Protein AF-M1EKB8-F1 (afdb_monomer_lite)

Organism: Mustela putorius furo (NCBI:txid9669)

InterPro domains:
  IPR002735 Translation initiation factor IF2/IF5 domain [PF01873] (45-101)
  IPR002735 Translation initiation factor IF2/IF5 domain [SM00653] (48-102)
  IPR016189 Translation initiation factor IF2/IF5, N-terminal [SSF100966] (22-101)
  IPR045196 Translation initiation factor IF2/IF5 [PTHR23001] (26-102)

Foldseek 3Di:
DDDPDPPDDPPPDPPCVPPPDDDDPVSVVVVVLVCCCVVPVVVNVPPPPPLDADDFDWDDDPDPDIDGDCQVVRCVSVVHDSVVVQVVVCVVVVHDDDDDDD

Sequence (102 aa):
KKDDGISFSNQTGPAWAGSERDYTYEELLNRVFNIMREKNPDMVAGEKRKFVMKPPQVVRVGTKKTSFVNFTDICKLLHRQPKHLLAFLLAELGTSGSIDGN

Radius of gyration: 27.76 Å; chains: 1; bounding box: 63×45×71 Å

pLDDT: mean 80.82, std 17.37, range [39.25, 97.94]

Structure (mmCIF, N/CA/C/O backbone):
data_AF-M1EKB8-F1
#
_entry.id   AF-M1EKB8-F1
#
loop_
_atom_site.group_PDB
_atom_site.id
_atom_site.type_symbol
_atom_site.label_atom_id
_atom_site.label_alt_id
_atom_site.label_comp_id
_atom_site.label_asym_id
_atom_site.label_entity_id
_atom_site.label_seq_id
_atom_site.pdbx_PDB_ins_code
_atom_site.Cartn_x
_atom_site.Cartn_y
_atom_site.Cartn_z
_atom_site.occupancy
_atom_site.B_iso_or_equiv
_atom_site.auth_seq_id
_atom_site.auth_comp_id
_atom_site.auth_asym_id
_atom_site.auth_atom_id
_atom_site.pdbx_PDB_model_num
ATOM 1 N N . LYS A 1 1 ? 45.245 -31.240 -48.534 1.00 39.25 1 LYS A N 1
ATOM 2 C CA . LYS A 1 1 ? 44.945 -31.808 -47.197 1.00 39.25 1 LYS A CA 1
ATOM 3 C C . LYS A 1 1 ? 45.199 -30.711 -46.173 1.00 39.25 1 LYS A C 1
ATOM 5 O O . LYS A 1 1 ? 46.369 -30.445 -45.953 1.00 39.25 1 LYS A O 1
ATOM 10 N N . LYS A 1 2 ? 44.109 -30.185 -45.580 1.00 40.97 2 LYS A N 1
ATOM 11 C CA . LYS A 1 2 ? 44.023 -29.423 -44.312 1.00 40.97 2 LYS A CA 1
ATOM 12 C C . LYS A 1 2 ? 44.587 -27.989 -44.336 1.00 40.97 2 LYS A C 1
ATOM 14 O O . LYS A 1 2 ? 45.664 -27.801 -44.873 1.00 40.97 2 LYS A O 1
ATOM 19 N N . ASP A 1 3 ? 43.973 -26.969 -43.744 1.00 39.25 3 ASP A N 1
ATOM 20 C CA . ASP A 1 3 ? 42.687 -26.791 -43.046 1.00 39.25 3 ASP A CA 1
ATOM 21 C C . ASP A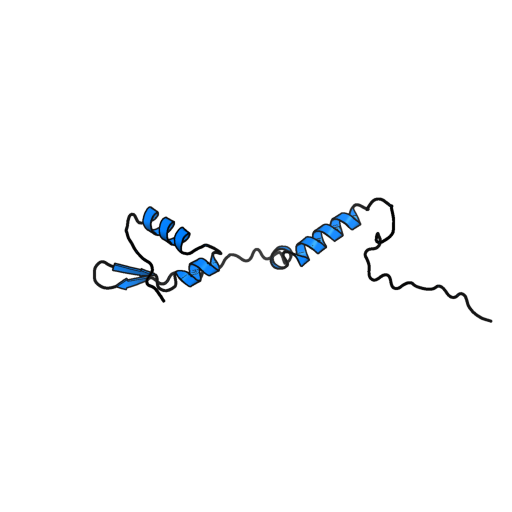 1 3 ? 42.567 -25.275 -42.778 1.00 39.25 3 ASP A C 1
ATOM 23 O O . ASP A 1 3 ? 43.492 -24.696 -42.205 1.00 39.25 3 ASP A O 1
ATOM 27 N N . ASP A 1 4 ? 41.493 -24.629 -43.242 1.00 46.41 4 ASP A N 1
ATOM 28 C CA . ASP A 1 4 ? 41.208 -23.212 -42.980 1.00 46.41 4 ASP A CA 1
ATOM 29 C C . ASP A 1 4 ? 40.641 -23.078 -41.562 1.00 46.41 4 ASP A C 1
ATOM 31 O O . ASP A 1 4 ? 39.448 -23.267 -41.318 1.00 46.41 4 ASP A O 1
ATOM 35 N N . GLY A 1 5 ? 41.512 -22.765 -40.605 1.00 40.69 5 GLY A N 1
ATOM 36 C CA . GLY A 1 5 ? 41.127 -22.520 -39.220 1.00 40.69 5 GLY A CA 1
ATOM 37 C C . GLY A 1 5 ? 40.469 -21.151 -39.042 1.00 40.69 5 GLY A C 1
ATOM 38 O O . GLY A 1 5 ? 41.126 -20.200 -38.621 1.00 40.69 5 GLY A O 1
ATOM 39 N N . ILE A 1 6 ? 39.170 -21.037 -39.333 1.00 47.66 6 ILE A N 1
ATOM 40 C CA . ILE A 1 6 ? 38.359 -19.901 -38.871 1.00 47.66 6 ILE A CA 1
ATOM 41 C C . ILE A 1 6 ? 38.194 -20.035 -37.353 1.00 47.66 6 ILE A C 1
ATOM 43 O O . ILE A 1 6 ? 37.405 -20.840 -36.856 1.00 47.66 6 ILE A O 1
ATOM 47 N N . SER A 1 7 ? 38.947 -19.230 -36.608 1.00 44.81 7 SER A N 1
ATOM 48 C CA . SER A 1 7 ? 38.759 -19.043 -35.171 1.00 44.81 7 SER A CA 1
ATOM 49 C C . SER A 1 7 ? 37.454 -18.285 -34.923 1.00 44.81 7 SER A C 1
ATOM 51 O O . SER A 1 7 ? 37.420 -17.057 -34.976 1.00 44.81 7 SER A O 1
ATOM 53 N N . PHE A 1 8 ? 36.373 -19.010 -34.640 1.00 40.47 8 PHE A N 1
ATOM 54 C CA . PHE A 1 8 ? 35.155 -18.423 -34.089 1.00 40.47 8 PHE A CA 1
ATOM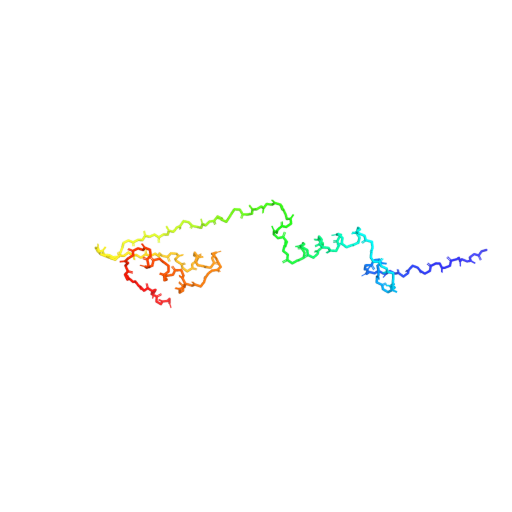 55 C C . PHE A 1 8 ? 35.434 -17.991 -32.648 1.00 40.47 8 PHE A C 1
ATOM 57 O O . PHE A 1 8 ? 35.415 -18.800 -31.718 1.00 40.47 8 PHE A O 1
ATOM 64 N N . SER A 1 9 ? 35.723 -16.705 -32.454 1.00 42.03 9 SER A N 1
ATOM 65 C CA . SER A 1 9 ? 35.654 -16.101 -31.132 1.00 42.03 9 SER A CA 1
ATOM 66 C C . SER A 1 9 ? 34.204 -16.190 -30.664 1.00 42.03 9 SER A C 1
ATOM 68 O O . SER A 1 9 ? 33.293 -15.601 -31.244 1.00 42.03 9 SER A O 1
ATOM 70 N N . ASN A 1 10 ? 33.986 -16.979 -29.617 1.00 45.25 10 ASN A N 1
ATOM 71 C CA . ASN A 1 10 ? 32.712 -17.081 -28.922 1.00 45.25 10 ASN A CA 1
ATOM 72 C C . ASN A 1 10 ? 32.472 -15.743 -28.196 1.00 45.25 10 ASN A C 1
ATOM 74 O O . ASN A 1 10 ? 32.765 -15.602 -27.011 1.00 45.25 10 ASN A O 1
ATOM 78 N N . GLN A 1 11 ? 32.038 -14.713 -28.926 1.00 44.94 11 GLN A N 1
ATOM 79 C CA . GLN A 1 11 ? 31.680 -13.429 -28.336 1.00 44.94 11 GLN A CA 1
ATOM 80 C C . GLN A 1 11 ? 30.323 -13.582 -27.652 1.00 44.94 11 GLN A C 1
ATOM 82 O O . GLN A 1 11 ? 29.265 -13.409 -28.246 1.00 44.94 11 GLN A O 1
ATOM 87 N N . THR A 1 12 ? 30.359 -13.898 -26.363 1.00 53.81 12 THR A N 1
ATOM 88 C CA . THR A 1 12 ? 29.216 -13.837 -25.444 1.00 53.81 12 THR A CA 1
ATOM 89 C C . THR A 1 12 ? 28.888 -12.384 -25.068 1.00 53.81 12 THR A C 1
ATOM 91 O O . THR A 1 12 ? 28.687 -12.056 -23.900 1.00 53.81 12 THR A O 1
ATOM 94 N N . GLY A 1 13 ? 28.865 -11.490 -26.060 1.00 59.97 13 GLY A N 1
ATOM 95 C CA . GLY A 1 13 ? 28.626 -10.059 -25.901 1.00 59.97 13 GLY A CA 1
ATOM 96 C C . GLY A 1 13 ? 27.713 -9.511 -27.003 1.00 59.97 13 GLY A C 1
ATOM 97 O O . GLY A 1 13 ? 27.532 -10.162 -28.031 1.00 59.97 13 GLY A O 1
ATOM 98 N N . PRO A 1 14 ? 27.095 -8.336 -26.799 1.00 68.62 14 PRO A N 1
ATOM 99 C CA . PRO A 1 14 ? 26.275 -7.704 -27.826 1.00 68.62 14 PRO A CA 1
ATOM 100 C C . PRO A 1 14 ? 27.061 -7.514 -29.132 1.00 68.62 14 PRO A C 1
ATOM 102 O O . PRO A 1 14 ? 28.250 -7.222 -29.081 1.00 68.62 14 PRO A O 1
ATOM 105 N N . ALA A 1 15 ? 26.396 -7.587 -30.290 1.00 71.38 15 ALA A N 1
ATOM 106 C CA . ALA A 1 15 ? 27.032 -7.490 -31.616 1.00 71.38 15 ALA A CA 1
ATOM 107 C C . ALA A 1 15 ? 27.829 -6.189 -31.873 1.00 71.38 15 ALA A C 1
ATOM 109 O O . ALA A 1 15 ? 28.614 -6.112 -32.812 1.00 71.38 15 ALA A O 1
ATOM 110 N N . TRP A 1 16 ? 27.626 -5.169 -31.038 1.00 73.56 16 TRP A N 1
ATOM 111 C CA . TRP A 1 16 ? 28.308 -3.873 -31.059 1.00 73.56 16 TRP A CA 1
ATOM 112 C C . TRP A 1 16 ? 29.486 -3.775 -30.070 1.00 73.56 16 TRP A C 1
ATOM 114 O O . TRP A 1 16 ? 30.154 -2.743 -29.998 1.00 73.56 16 TRP A O 1
ATOM 124 N N . ALA A 1 17 ? 29.747 -4.816 -29.274 1.00 71.00 17 ALA A N 1
ATOM 125 C CA . ALA A 1 17 ? 30.831 -4.825 -28.300 1.00 71.00 17 ALA A CA 1
ATOM 126 C C . ALA A 1 17 ? 32.193 -4.797 -29.016 1.00 71.00 17 ALA A C 1
ATOM 128 O O . ALA A 1 17 ? 32.575 -5.751 -29.688 1.00 71.00 17 ALA A O 1
ATOM 129 N N . GLY A 1 18 ? 32.927 -3.692 -28.857 1.00 71.81 18 GLY A N 1
ATOM 130 C CA . GLY A 1 18 ? 34.243 -3.499 -29.474 1.00 71.81 18 GLY A CA 1
ATOM 131 C C . GLY A 1 18 ? 34.226 -2.842 -30.858 1.00 71.81 18 GLY A C 1
ATOM 132 O O . GLY A 1 18 ? 35.276 -2.775 -31.489 1.00 71.81 18 GLY A O 1
ATOM 133 N N . SER A 1 19 ? 33.079 -2.337 -31.327 1.00 80.75 19 SER A N 1
ATOM 134 C CA . SER A 1 19 ? 32.996 -1.525 -32.550 1.00 80.75 19 SER A CA 1
ATOM 135 C C . SER A 1 19 ? 32.721 -0.054 -32.234 1.00 80.75 19 SER A C 1
ATOM 137 O O . SER A 1 19 ? 31.875 0.231 -31.391 1.00 80.75 19 SER A O 1
ATOM 139 N N . GLU A 1 20 ? 33.347 0.869 -32.967 1.00 78.88 20 GLU A N 1
ATOM 140 C CA . GLU A 1 20 ? 33.053 2.316 -32.900 1.00 78.88 20 GLU A CA 1
ATOM 141 C C . GLU A 1 20 ? 31.886 2.748 -33.812 1.00 78.88 20 GLU A C 1
ATOM 143 O O . GLU A 1 20 ? 31.661 3.937 -34.020 1.00 78.88 20 GLU A O 1
ATOM 148 N N . ARG A 1 21 ? 31.145 1.796 -34.395 1.00 85.50 21 ARG A N 1
ATOM 149 C CA . ARG A 1 21 ? 30.014 2.097 -35.283 1.00 85.50 21 ARG A CA 1
ATOM 150 C C . ARG A 1 21 ? 28.797 2.582 -34.488 1.00 85.50 21 ARG A C 1
ATOM 152 O O . ARG A 1 21 ? 28.577 2.142 -33.359 1.00 85.50 21 ARG A O 1
ATOM 159 N N . ASP A 1 22 ? 27.951 3.381 -35.130 1.00 84.81 22 ASP A N 1
ATOM 160 C CA . ASP A 1 22 ? 26.657 3.764 -34.565 1.00 84.81 22 ASP A CA 1
ATOM 161 C C . ASP A 1 22 ? 25.713 2.561 -34.419 1.00 84.81 22 ASP A C 1
ATOM 163 O O . ASP A 1 22 ? 25.691 1.643 -35.246 1.00 84.81 22 ASP A O 1
ATOM 167 N N . TYR A 1 23 ? 24.898 2.584 -33.364 1.00 85.69 23 TYR A N 1
ATOM 168 C CA . TYR A 1 23 ? 23.869 1.574 -33.133 1.00 85.69 23 TYR A CA 1
ATOM 169 C C . TYR A 1 23 ? 22.764 1.665 -34.184 1.00 85.69 23 TYR A C 1
ATOM 171 O O . TYR A 1 23 ? 22.260 2.744 -34.499 1.00 85.69 23 TYR A O 1
ATOM 179 N N . THR A 1 24 ? 22.299 0.514 -34.650 1.00 89.75 24 THR A N 1
ATOM 180 C CA . THR A 1 24 ? 21.064 0.428 -35.428 1.00 89.75 24 THR A CA 1
ATOM 181 C C . THR A 1 24 ? 19.841 0.610 -34.526 1.00 89.75 24 THR A C 1
ATOM 183 O O . THR A 1 24 ? 19.868 0.318 -33.326 1.00 89.75 24 THR A O 1
ATOM 186 N N . TYR A 1 25 ? 18.729 1.056 -35.113 1.00 89.06 25 TYR A N 1
ATOM 187 C CA . TYR A 1 25 ? 17.452 1.175 -34.406 1.00 89.06 25 TYR A CA 1
ATOM 188 C C . TYR A 1 25 ? 17.040 -0.139 -33.721 1.00 89.06 25 TYR A C 1
ATOM 190 O O . TYR A 1 25 ? 16.690 -0.133 -32.543 1.00 89.06 25 TYR A O 1
ATOM 198 N N . GLU A 1 26 ? 17.157 -1.268 -34.427 1.00 90.12 26 GLU A N 1
ATOM 199 C CA . GLU A 1 26 ? 16.811 -2.598 -33.911 1.00 90.12 26 GLU A CA 1
ATOM 200 C C . GLU A 1 26 ? 17.661 -2.996 -32.695 1.00 90.12 26 GLU A C 1
ATOM 202 O O . GLU A 1 26 ? 17.156 -3.594 -31.743 1.00 90.12 26 GLU A O 1
ATOM 207 N N . GLU A 1 27 ? 18.949 -2.639 -32.671 1.00 89.06 27 GLU A N 1
ATOM 208 C CA . GLU A 1 27 ? 19.825 -2.898 -31.521 1.00 89.06 27 GLU A CA 1
ATOM 209 C C . GLU A 1 27 ? 19.412 -2.072 -30.298 1.00 89.06 27 GLU A C 1
ATOM 211 O O . GLU A 1 27 ? 19.368 -2.598 -29.181 1.00 89.06 27 GLU A O 1
ATOM 216 N N . LEU A 1 28 ? 19.075 -0.794 -30.495 1.00 90.06 28 LEU A N 1
ATOM 217 C CA . LEU A 1 28 ? 18.596 0.077 -29.421 1.00 90.06 28 LEU A CA 1
ATOM 218 C C . LEU A 1 28 ? 17.237 -0.385 -28.890 1.00 90.06 28 LEU A C 1
ATOM 220 O O . LEU A 1 28 ? 17.037 -0.438 -27.676 1.00 90.06 28 LEU A O 1
ATOM 224 N N . LEU A 1 29 ? 16.329 -0.770 -29.785 1.00 89.75 29 LEU A N 1
ATOM 225 C CA . LEU A 1 29 ? 15.003 -1.260 -29.435 1.00 89.75 29 LEU A CA 1
ATOM 226 C C . LEU A 1 29 ? 15.093 -2.543 -28.601 1.00 89.75 29 LEU A C 1
ATOM 228 O O . LEU A 1 29 ? 14.544 -2.614 -27.499 1.00 89.75 29 LEU A O 1
ATOM 232 N N . ASN A 1 30 ? 15.865 -3.526 -29.072 1.00 88.25 30 ASN A N 1
ATOM 233 C CA . ASN A 1 30 ? 16.101 -4.767 -28.338 1.00 88.25 30 ASN A CA 1
ATOM 234 C C . ASN A 1 30 ? 16.767 -4.509 -26.983 1.00 88.25 30 ASN A C 1
ATOM 236 O O . ASN A 1 30 ? 16.381 -5.106 -25.978 1.00 88.25 30 ASN A O 1
ATOM 240 N N . ARG A 1 31 ? 17.725 -3.578 -26.914 1.00 88.12 31 ARG A N 1
ATOM 241 C CA . ARG A 1 31 ? 18.365 -3.186 -25.653 1.00 88.12 31 ARG A CA 1
ATOM 242 C C . ARG A 1 31 ? 17.358 -2.619 -24.655 1.00 88.12 31 ARG A C 1
ATOM 244 O O . ARG A 1 31 ? 17.396 -3.009 -23.490 1.00 88.12 31 ARG A O 1
ATOM 251 N N . VAL A 1 32 ? 16.459 -1.735 -25.084 1.00 87.94 32 VAL A N 1
ATOM 252 C CA . VAL A 1 32 ? 15.428 -1.159 -24.207 1.00 87.94 32 VAL A CA 1
ATOM 253 C C . VAL A 1 32 ? 14.491 -2.247 -23.686 1.00 87.94 32 VAL A C 1
ATOM 255 O O . VAL A 1 32 ? 14.282 -2.323 -22.477 1.00 87.94 32 VAL A O 1
ATOM 258 N N . PHE A 1 33 ? 14.002 -3.149 -24.542 1.00 86.38 33 PHE A N 1
ATOM 259 C CA . PHE A 1 33 ? 13.163 -4.266 -24.095 1.00 86.38 33 PHE A CA 1
ATOM 260 C C . PHE A 1 33 ? 13.901 -5.230 -23.158 1.00 86.38 33 PHE A C 1
ATOM 262 O O . PHE A 1 33 ? 13.316 -5.715 -22.188 1.00 86.38 33 PHE A O 1
ATOM 269 N N . ASN A 1 34 ? 15.192 -5.477 -23.389 1.00 86.50 34 ASN A N 1
ATOM 270 C CA . ASN A 1 34 ? 16.026 -6.272 -22.486 1.00 86.50 34 ASN A CA 1
ATOM 271 C C . ASN A 1 34 ? 16.127 -5.621 -21.105 1.00 86.50 34 ASN A C 1
ATOM 273 O O . ASN A 1 34 ? 15.839 -6.277 -20.107 1.00 86.50 34 ASN A O 1
ATOM 277 N N . ILE A 1 35 ? 16.436 -4.324 -21.054 1.00 87.25 35 ILE A N 1
ATOM 278 C CA . ILE A 1 35 ? 16.520 -3.562 -19.802 1.00 87.25 35 ILE A CA 1
ATOM 279 C C . ILE A 1 35 ? 15.164 -3.534 -19.089 1.00 87.25 35 ILE A C 1
ATOM 281 O O . ILE A 1 35 ? 15.108 -3.694 -17.871 1.00 87.25 35 ILE A O 1
ATOM 285 N N . MET A 1 36 ? 14.065 -3.347 -19.825 1.00 84.62 36 MET A N 1
ATOM 286 C CA . MET A 1 36 ? 12.716 -3.357 -19.255 1.00 84.62 36 MET A CA 1
ATOM 287 C C . MET A 1 36 ? 12.383 -4.710 -18.614 1.00 84.62 36 MET A C 1
ATOM 289 O O . MET A 1 36 ? 11.832 -4.726 -17.517 1.00 84.62 36 MET A O 1
ATOM 293 N N . ARG A 1 37 ? 12.752 -5.829 -19.254 1.00 82.69 37 ARG A N 1
ATOM 294 C CA . ARG A 1 37 ? 12.553 -7.185 -18.708 1.00 82.69 37 ARG A CA 1
ATOM 295 C C . ARG A 1 37 ? 13.422 -7.463 -17.490 1.00 82.69 37 ARG A C 1
ATOM 297 O O . ARG A 1 37 ? 12.941 -8.048 -16.531 1.00 82.69 37 ARG A O 1
ATOM 304 N N . GLU A 1 38 ? 14.683 -7.048 -17.530 1.00 84.06 38 GLU A N 1
ATOM 305 C CA . GLU A 1 38 ? 15.638 -7.283 -16.446 1.00 84.06 38 GLU A CA 1
ATOM 306 C C . GLU A 1 38 ? 15.282 -6.473 -15.195 1.00 84.06 38 GLU A C 1
ATOM 308 O O . GLU A 1 38 ? 15.263 -7.003 -14.087 1.00 84.06 38 GLU A O 1
ATOM 313 N N . LYS A 1 39 ? 14.963 -5.185 -15.366 1.00 84.06 39 LYS A N 1
ATOM 314 C CA . LYS A 1 39 ? 14.701 -4.279 -14.239 1.00 84.06 39 LYS A CA 1
ATOM 315 C C . LYS A 1 39 ? 13.266 -4.316 -13.739 1.00 84.06 39 LYS A C 1
ATOM 317 O O . LYS A 1 39 ? 13.017 -3.897 -12.612 1.00 84.06 39 LYS A O 1
ATOM 322 N N . ASN A 1 40 ? 12.322 -4.745 -14.570 1.00 75.88 40 ASN A N 1
ATOM 323 C CA . ASN A 1 40 ? 10.916 -4.794 -14.198 1.00 75.88 40 ASN A CA 1
ATOM 324 C C . ASN A 1 40 ? 10.213 -5.989 -14.872 1.00 75.88 40 ASN A C 1
ATOM 326 O O . ASN A 1 40 ? 9.367 -5.800 -15.754 1.00 75.88 40 ASN A O 1
ATOM 330 N N . PRO A 1 41 ? 10.566 -7.229 -14.478 1.00 70.00 41 PRO A N 1
ATOM 331 C CA . PRO A 1 41 ? 10.059 -8.450 -15.113 1.00 70.00 41 PRO A CA 1
ATOM 332 C C . PRO A 1 41 ? 8.527 -8.532 -15.081 1.00 70.00 41 PRO A C 1
ATOM 334 O O . PRO A 1 41 ? 7.903 -8.988 -16.037 1.00 70.00 41 PRO A O 1
ATOM 337 N N . ASP A 1 42 ? 7.918 -7.988 -14.026 1.00 65.12 42 ASP A N 1
ATOM 338 C CA . ASP A 1 42 ? 6.469 -7.949 -13.828 1.00 65.12 42 ASP A CA 1
ATOM 339 C C . ASP A 1 42 ? 5.740 -7.003 -14.801 1.00 65.12 42 ASP A C 1
ATOM 341 O O . ASP A 1 42 ? 4.548 -7.171 -15.045 1.00 65.12 42 ASP A O 1
ATOM 345 N N . MET A 1 43 ? 6.435 -6.019 -15.381 1.00 65.00 43 MET A N 1
ATOM 346 C CA . MET A 1 43 ? 5.852 -5.038 -16.305 1.00 65.00 43 MET A CA 1
ATOM 347 C C . MET A 1 43 ? 5.780 -5.555 -17.748 1.00 65.00 43 MET A C 1
ATOM 349 O O . MET A 1 43 ? 4.890 -5.159 -18.499 1.00 65.00 43 MET A O 1
ATOM 353 N N . VAL A 1 44 ? 6.703 -6.436 -18.150 1.00 63.78 44 VAL A N 1
ATOM 354 C CA . VAL A 1 44 ? 6.796 -6.936 -19.535 1.00 63.78 44 VAL A CA 1
ATOM 355 C C . VAL A 1 44 ? 5.881 -8.139 -19.789 1.00 63.78 44 VAL A C 1
ATOM 357 O O . VAL A 1 44 ? 5.511 -8.396 -20.931 1.00 63.78 44 VAL A O 1
ATOM 360 N N . ALA A 1 45 ? 5.427 -8.823 -18.737 1.00 64.38 45 ALA A N 1
ATOM 361 C CA . ALA A 1 45 ? 4.495 -9.948 -18.836 1.00 64.38 45 ALA A CA 1
ATOM 362 C C . ALA A 1 45 ? 3.069 -9.561 -19.296 1.00 64.38 45 ALA A C 1
ATOM 364 O O . ALA A 1 45 ? 2.211 -10.431 -19.408 1.00 64.38 45 ALA A O 1
ATOM 365 N N . GLY A 1 46 ? 2.784 -8.276 -19.558 1.00 60.38 46 GLY A N 1
ATOM 366 C CA . GLY A 1 46 ? 1.515 -7.802 -20.136 1.00 60.38 46 GLY A CA 1
ATOM 367 C C . GLY A 1 46 ? 0.304 -7.870 -19.196 1.00 60.38 46 GLY A C 1
ATOM 368 O O . GLY A 1 46 ? -0.670 -7.138 -19.378 1.00 60.38 46 GLY A O 1
ATOM 369 N N . GLU A 1 47 ? 0.372 -8.669 -18.136 1.00 61.78 47 GLU A N 1
ATOM 370 C CA . GLU A 1 47 ? -0.601 -8.657 -17.060 1.00 61.78 47 GLU A CA 1
ATOM 371 C C . GLU A 1 47 ? -0.338 -7.446 -16.170 1.00 61.78 47 GLU A C 1
ATOM 373 O O . GLU A 1 47 ? 0.505 -7.467 -15.274 1.00 61.78 47 GLU A O 1
ATOM 378 N N . LYS A 1 48 ? -1.106 -6.369 -16.381 1.00 60.88 48 LYS A N 1
ATOM 379 C CA . LYS A 1 48 ? -1.337 -5.381 -15.323 1.00 60.88 48 LYS A CA 1
ATOM 380 C C . LYS A 1 48 ? -1.890 -6.157 -14.134 1.00 60.88 48 LYS A C 1
ATOM 382 O O . LYS A 1 48 ? -3.100 -6.382 -14.077 1.00 60.88 48 LYS A O 1
ATOM 387 N N . ARG A 1 49 ? -1.023 -6.594 -13.214 1.00 60.97 49 ARG A N 1
ATOM 388 C CA . ARG A 1 49 ? -1.443 -7.205 -11.956 1.00 60.97 49 ARG A CA 1
ATOM 389 C C . ARG A 1 49 ? -2.343 -6.177 -11.297 1.00 60.97 49 ARG A C 1
ATOM 391 O O . ARG A 1 49 ? -1.870 -5.168 -10.775 1.00 60.97 49 ARG A O 1
ATOM 398 N N . LYS A 1 50 ? -3.661 -6.378 -11.409 1.00 60.69 50 LYS A N 1
ATOM 399 C CA . LYS A 1 50 ? -4.625 -5.601 -10.643 1.00 60.69 50 LYS A CA 1
ATOM 400 C C . LYS A 1 50 ? -4.165 -5.774 -9.214 1.00 60.69 50 LYS A C 1
ATOM 402 O O . LYS A 1 50 ? -3.980 -6.899 -8.760 1.00 60.69 50 LYS A O 1
ATOM 407 N N . PHE A 1 51 ? -3.874 -4.667 -8.560 1.00 67.06 51 PHE A N 1
ATOM 408 C CA . PHE A 1 51 ? -3.408 -4.699 -7.197 1.00 67.06 51 PHE A CA 1
ATOM 409 C C . PHE A 1 51 ? -4.550 -5.243 -6.328 1.00 67.06 51 PHE A C 1
ATOM 411 O O . PHE A 1 51 ? -5.477 -4.515 -5.977 1.00 67.06 51 PHE A O 1
ATOM 418 N N . VAL A 1 52 ? -4.548 -6.557 -6.082 1.00 75.31 52 VAL A N 1
ATOM 419 C CA . VAL A 1 52 ? -5.582 -7.222 -5.289 1.00 75.31 52 VAL A CA 1
ATOM 420 C C . VAL A 1 52 ? -5.221 -7.016 -3.830 1.00 75.31 52 VAL A C 1
ATOM 422 O O . VAL A 1 52 ? -4.355 -7.686 -3.268 1.00 75.31 52 VAL A O 1
ATOM 425 N N . MET A 1 53 ? -5.876 -6.033 -3.227 1.00 81.94 53 MET A N 1
ATOM 426 C CA . MET A 1 53 ? -5.728 -5.739 -1.814 1.00 81.94 53 MET A CA 1
ATOM 427 C C . MET A 1 53 ? -6.416 -6.819 -0.978 1.00 81.94 53 MET A C 1
ATOM 429 O O . MET A 1 53 ? -7.529 -7.246 -1.289 1.00 81.94 53 MET A O 1
ATOM 433 N N . LYS A 1 54 ? -5.766 -7.244 0.113 1.00 85.88 54 LYS A N 1
ATOM 434 C CA . LYS A 1 54 ? -6.449 -8.050 1.130 1.00 85.88 54 LYS A CA 1
ATOM 435 C C . LYS A 1 54 ? -7.590 -7.220 1.741 1.00 85.88 54 LYS A C 1
ATOM 437 O O . LYS A 1 54 ? -7.401 -6.023 1.956 1.00 85.88 54 LYS A O 1
ATOM 442 N N . PRO A 1 55 ? -8.750 -7.814 2.059 1.00 92.06 55 PRO A N 1
ATOM 443 C CA . PRO A 1 55 ? -9.832 -7.073 2.695 1.00 92.06 55 PRO A CA 1
ATOM 444 C C . PRO A 1 55 ? -9.376 -6.491 4.044 1.00 92.06 55 PRO A C 1
ATOM 446 O O . PRO A 1 55 ? -8.729 -7.207 4.819 1.00 92.06 55 PRO A O 1
ATOM 449 N N . PRO A 1 56 ? -9.686 -5.221 4.356 1.00 93.50 56 PRO A N 1
ATOM 450 C CA . PRO A 1 56 ? -9.398 -4.655 5.666 1.00 93.50 56 PRO A CA 1
ATOM 451 C C . PRO A 1 56 ? -10.250 -5.343 6.740 1.00 93.50 56 PRO A C 1
ATOM 453 O O . PRO A 1 56 ? -11.459 -5.507 6.585 1.00 93.50 56 PRO A O 1
ATOM 456 N N . GLN A 1 57 ? -9.615 -5.752 7.835 1.00 95.31 57 GLN A N 1
ATOM 457 C CA . GLN A 1 57 ? -10.261 -6.409 8.966 1.00 95.31 57 GLN A CA 1
ATOM 458 C C . GLN A 1 57 ? -10.442 -5.404 10.096 1.00 95.31 57 GLN A C 1
ATOM 460 O O . GLN A 1 57 ? -9.474 -4.963 10.717 1.00 95.31 57 GLN A O 1
ATOM 465 N N . VAL A 1 58 ? -11.696 -5.045 10.352 1.00 95.75 58 VAL A N 1
ATOM 466 C CA . VAL A 1 58 ? -12.063 -4.017 11.321 1.00 95.75 58 VAL A CA 1
ATOM 467 C C . VAL A 1 58 ? -12.912 -4.648 12.415 1.00 95.75 58 VAL A C 1
ATOM 469 O O . VAL A 1 58 ? -13.940 -5.260 12.136 1.00 95.75 58 VAL A O 1
ATOM 472 N N . VAL A 1 59 ? -12.481 -4.503 13.664 1.00 95.81 59 VAL A N 1
ATOM 473 C CA . VAL A 1 59 ? -13.153 -5.057 14.843 1.00 95.81 59 VAL A CA 1
ATOM 474 C C . VAL A 1 59 ? -13.474 -3.948 15.836 1.00 95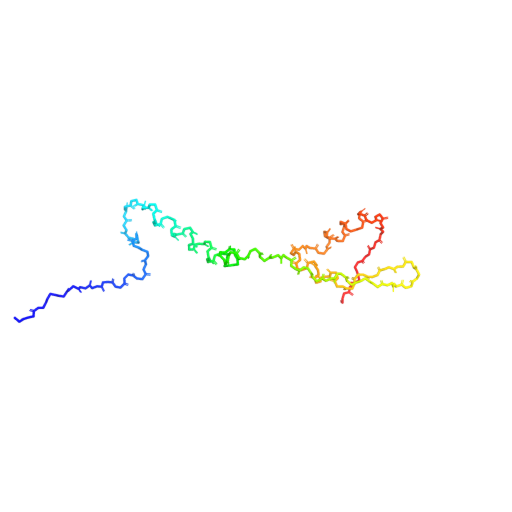.81 59 VAL A C 1
ATOM 476 O O . VAL A 1 59 ? -12.753 -2.958 15.941 1.00 95.81 59 VAL A O 1
ATOM 479 N N . ARG A 1 60 ? -14.566 -4.088 16.588 1.00 95.94 60 ARG A N 1
ATOM 480 C CA . ARG A 1 60 ? -14.883 -3.154 17.675 1.00 95.94 60 ARG A CA 1
ATOM 481 C C . ARG A 1 60 ? -14.100 -3.519 18.930 1.00 95.94 60 ARG A C 1
ATOM 483 O O . ARG A 1 60 ? -14.060 -4.680 19.320 1.00 95.94 60 ARG A O 1
ATOM 490 N N . VAL A 1 61 ? -13.532 -2.510 19.583 1.00 93.38 61 VAL A N 1
ATOM 491 C CA . VAL A 1 61 ? -12.875 -2.630 20.887 1.00 93.38 61 VAL A CA 1
ATOM 492 C C . VAL A 1 61 ? -13.703 -1.832 21.893 1.00 93.38 61 VAL A C 1
ATOM 494 O O . VAL A 1 61 ? -13.595 -0.612 22.016 1.00 93.38 61 VAL A O 1
ATOM 497 N N . GLY A 1 62 ? -14.599 -2.526 22.592 1.00 93.00 62 GLY A N 1
ATOM 498 C CA . GLY A 1 62 ? -15.604 -1.892 23.445 1.00 93.00 62 GLY A CA 1
ATOM 499 C C . GLY A 1 62 ? -16.629 -1.078 22.644 1.00 93.00 62 GLY A C 1
ATOM 500 O O . GLY A 1 62 ? -16.915 -1.369 21.484 1.00 93.00 62 GLY A O 1
ATOM 501 N N . THR A 1 63 ? -17.208 -0.054 23.274 1.00 93.06 63 THR A N 1
ATOM 502 C CA . THR A 1 63 ? -18.361 0.675 22.709 1.00 93.06 63 THR A CA 1
ATOM 503 C C . THR A 1 63 ? -17.970 1.809 21.759 1.00 93.06 63 THR A C 1
ATOM 505 O O . THR A 1 63 ? -18.741 2.152 20.869 1.00 93.06 63 THR A O 1
ATOM 508 N N . LYS A 1 64 ? -16.794 2.420 21.956 1.00 94.06 64 LYS A N 1
ATOM 509 C CA . LYS A 1 64 ? -16.388 3.663 21.267 1.00 94.06 64 LYS A CA 1
ATOM 510 C C . LYS A 1 64 ? -15.080 3.558 20.480 1.00 94.06 64 LYS A C 1
ATOM 512 O O . LYS A 1 64 ? -14.718 4.526 19.821 1.00 94.06 64 LYS A O 1
ATOM 517 N N . LYS A 1 65 ? -14.353 2.439 20.568 1.00 94.31 65 LYS A N 1
ATOM 518 C CA . LYS A 1 65 ? -13.084 2.253 19.852 1.00 94.31 65 LYS A CA 1
ATOM 519 C C . LYS A 1 65 ? -13.232 1.182 18.777 1.00 94.31 65 LYS A C 1
ATOM 521 O O . LYS A 1 65 ? -13.976 0.215 18.936 1.00 94.31 65 LYS A O 1
ATOM 526 N N . THR A 1 66 ? -12.476 1.351 17.705 1.00 94.94 66 THR A N 1
ATOM 527 C CA . THR A 1 66 ? -12.432 0.441 16.564 1.00 94.94 66 THR A CA 1
ATOM 528 C C . THR A 1 66 ? -10.971 0.117 16.286 1.00 94.94 66 THR A C 1
ATOM 530 O O . THR A 1 66 ? -10.143 1.022 16.265 1.00 94.94 66 THR A O 1
ATOM 533 N N . SER A 1 67 ? -10.653 -1.160 16.100 1.00 94.94 67 SER A N 1
ATOM 534 C CA . SER A 1 67 ? -9.314 -1.639 15.770 1.00 94.94 67 SER A CA 1
ATOM 535 C C . SER A 1 67 ? -9.272 -2.148 14.335 1.00 94.94 67 SER A C 1
ATOM 537 O O . SER A 1 67 ? -10.163 -2.871 13.887 1.00 94.94 67 SER A O 1
ATOM 539 N N . PHE A 1 68 ? -8.228 -1.753 13.614 1.00 95.25 68 PHE A N 1
ATOM 540 C CA . PHE A 1 68 ? -7.928 -2.212 12.265 1.00 95.25 68 PHE A CA 1
ATOM 541 C C . PHE A 1 68 ? -6.782 -3.224 12.355 1.00 95.25 68 PHE A C 1
ATOM 543 O O . PHE A 1 68 ? -5.615 -2.856 12.462 1.00 95.25 68 PHE A O 1
ATOM 550 N N . VAL A 1 69 ? -7.132 -4.509 12.321 1.00 94.69 69 VAL A N 1
ATOM 551 C CA . VAL A 1 69 ? -6.248 -5.616 12.713 1.00 94.69 69 VAL A CA 1
ATOM 552 C C . VAL A 1 69 ? -5.081 -5.805 11.740 1.00 94.69 69 VAL A C 1
ATOM 554 O O . VAL A 1 69 ? -3.932 -5.886 12.155 1.00 94.69 69 VAL A O 1
ATOM 557 N N . ASN A 1 70 ? -5.344 -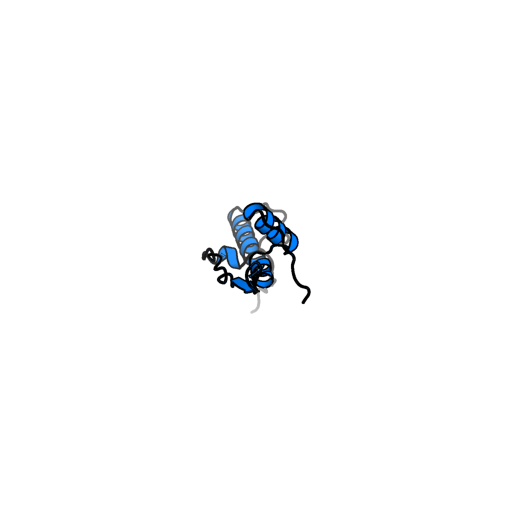5.837 10.432 1.00 93.50 70 ASN A N 1
ATOM 558 C CA . ASN A 1 70 ? -4.329 -6.102 9.403 1.00 93.50 70 ASN A CA 1
ATOM 559 C C . ASN A 1 70 ? -3.709 -4.824 8.801 1.00 93.50 70 ASN A C 1
ATOM 561 O O . ASN A 1 70 ? -3.237 -4.834 7.663 1.00 93.50 70 ASN A O 1
ATOM 565 N N . PHE A 1 71 ? -3.683 -3.718 9.550 1.00 94.00 71 PHE A N 1
ATOM 566 C CA . PHE A 1 71 ? -3.209 -2.420 9.059 1.00 94.00 71 PHE A CA 1
ATOM 567 C C . PHE A 1 71 ? -1.760 -2.455 8.534 1.00 94.00 71 PHE A C 1
ATOM 569 O O . PHE A 1 71 ? -1.475 -1.938 7.452 1.00 94.00 71 PHE A O 1
ATOM 576 N N . THR A 1 72 ? -0.838 -3.099 9.256 1.00 93.06 72 THR A N 1
ATOM 577 C CA . THR A 1 72 ? 0.583 -3.174 8.866 1.00 93.06 72 THR A CA 1
ATOM 578 C C . THR A 1 72 ? 0.787 -3.958 7.570 1.00 93.06 72 THR A C 1
ATOM 580 O O . THR A 1 72 ? 1.589 -3.558 6.723 1.00 93.06 72 THR A O 1
ATOM 583 N N . ASP A 1 73 ? 0.040 -5.045 7.379 1.00 92.25 73 ASP A N 1
ATOM 584 C CA . ASP A 1 73 ? 0.106 -5.857 6.162 1.00 92.25 73 ASP A CA 1
ATOM 585 C C . ASP A 1 73 ? -0.421 -5.087 4.957 1.00 92.25 73 ASP A C 1
ATOM 587 O O . ASP A 1 73 ? 0.176 -5.124 3.882 1.00 92.25 73 ASP A O 1
ATOM 591 N N . ILE A 1 74 ? -1.501 -4.329 5.155 1.00 93.25 74 ILE A N 1
ATOM 592 C CA . ILE A 1 74 ? -2.039 -3.421 4.149 1.00 93.25 74 ILE A CA 1
ATOM 593 C C . ILE A 1 74 ? -1.026 -2.332 3.776 1.00 93.25 74 ILE A C 1
ATOM 595 O O . ILE A 1 74 ? -0.825 -2.072 2.591 1.00 93.25 74 ILE A O 1
ATOM 599 N N . CYS A 1 75 ? -0.340 -1.731 4.751 1.00 93.19 75 CYS A N 1
ATOM 600 C CA . CYS A 1 75 ? 0.697 -0.732 4.481 1.00 93.19 75 CYS A CA 1
ATOM 601 C C . CYS A 1 75 ? 1.849 -1.309 3.645 1.00 93.19 75 CYS A C 1
ATOM 603 O O . CYS A 1 75 ? 2.286 -0.681 2.678 1.00 93.19 75 CYS A O 1
ATOM 605 N N . LYS A 1 76 ? 2.313 -2.520 3.989 1.00 91.56 76 LYS A N 1
ATOM 606 C CA . LYS A 1 76 ? 3.368 -3.236 3.253 1.00 91.56 76 LYS A CA 1
ATOM 607 C C . LYS A 1 76 ? 2.941 -3.555 1.828 1.00 91.56 76 LYS A C 1
ATOM 609 O O . LYS A 1 76 ? 3.695 -3.282 0.901 1.00 91.56 76 LYS A O 1
ATOM 614 N N . LEU A 1 77 ? 1.728 -4.081 1.668 1.00 90.75 77 LEU A N 1
ATOM 615 C CA . LEU A 1 77 ? 1.144 -4.387 0.369 1.00 90.75 77 LEU A CA 1
ATOM 616 C C . LEU A 1 77 ? 1.093 -3.119 -0.493 1.00 90.75 77 LEU A C 1
ATOM 618 O O . LEU A 1 77 ? 1.508 -3.145 -1.643 1.00 90.75 77 LEU A O 1
ATOM 622 N N . LEU A 1 78 ? 0.657 -1.989 0.070 1.00 90.62 78 LEU A N 1
ATOM 623 C CA . LEU A 1 78 ? 0.574 -0.699 -0.628 1.00 90.62 78 LEU A CA 1
ATOM 624 C C . LEU A 1 78 ? 1.930 -0.018 -0.862 1.00 90.62 78 LEU A C 1
ATOM 626 O O . LEU A 1 78 ? 1.964 1.054 -1.466 1.00 90.62 78 LEU A O 1
ATOM 630 N N . HIS A 1 79 ? 3.038 -0.589 -0.379 1.00 90.62 79 HIS A N 1
ATOM 631 C CA . HIS A 1 79 ? 4.358 0.045 -0.393 1.00 90.62 79 HIS A CA 1
ATOM 632 C C . HIS A 1 79 ? 4.329 1.466 0.203 1.00 90.62 79 HIS A C 1
ATOM 634 O O . HIS A 1 79 ? 4.878 2.428 -0.349 1.00 90.62 79 HIS A O 1
ATOM 640 N N . ARG A 1 80 ? 3.643 1.618 1.342 1.00 94.12 80 ARG A N 1
ATOM 641 C CA . ARG A 1 80 ? 3.522 2.883 2.077 1.00 94.12 80 ARG A CA 1
ATOM 642 C C . ARG A 1 80 ? 3.985 2.727 3.518 1.00 94.12 80 ARG A C 1
ATOM 644 O O . ARG A 1 80 ? 3.832 1.679 4.138 1.00 94.12 80 ARG A O 1
ATOM 651 N N . GLN A 1 81 ? 4.534 3.809 4.066 1.00 94.38 81 GLN A N 1
ATOM 652 C CA . GLN A 1 81 ? 4.902 3.859 5.477 1.00 94.38 81 GLN A CA 1
ATOM 653 C C . GLN A 1 81 ? 3.636 3.913 6.353 1.00 94.38 81 GLN A C 1
ATOM 655 O O . GLN A 1 81 ? 2.747 4.721 6.058 1.00 94.38 81 GLN A O 1
ATOM 660 N N . PRO A 1 82 ? 3.566 3.151 7.464 1.00 95.00 82 PRO A N 1
ATOM 661 C CA . PRO A 1 82 ? 2.404 3.137 8.359 1.00 95.00 82 PRO A CA 1
ATOM 662 C C . PRO A 1 82 ? 1.990 4.527 8.851 1.00 95.00 82 PRO A C 1
ATOM 664 O O . PRO A 1 82 ? 0.808 4.852 8.871 1.00 95.00 82 PRO A O 1
ATOM 667 N N . LYS A 1 83 ? 2.969 5.386 9.167 1.00 95.00 83 LYS A N 1
ATOM 668 C CA . LYS A 1 83 ? 2.737 6.759 9.640 1.00 95.00 83 LYS A CA 1
ATOM 669 C C . LYS A 1 83 ? 1.943 7.604 8.639 1.00 95.00 83 LYS A C 1
ATOM 671 O O . LYS A 1 83 ? 1.062 8.355 9.037 1.00 95.00 83 LYS A O 1
ATOM 676 N N . HIS A 1 84 ? 2.247 7.470 7.349 1.00 96.69 84 HIS A N 1
ATOM 677 C CA . HIS A 1 84 ? 1.572 8.222 6.293 1.00 96.69 84 HIS A CA 1
ATOM 678 C C . HIS A 1 84 ? 0.121 7.761 6.128 1.00 96.69 84 HIS A C 1
ATOM 680 O O . HIS A 1 84 ? -0.793 8.577 6.057 1.00 96.69 84 HIS A O 1
ATOM 686 N N . LEU A 1 85 ? -0.091 6.443 6.094 1.00 95.31 85 LEU A N 1
ATOM 687 C CA . LEU A 1 85 ? -1.418 5.863 5.905 1.00 95.31 85 LEU A CA 1
ATOM 688 C C . LEU A 1 85 ? -2.322 6.122 7.120 1.00 95.31 85 LEU A C 1
ATOM 690 O O . LEU A 1 85 ? -3.500 6.421 6.954 1.00 95.31 85 LEU A O 1
ATOM 694 N N . LEU A 1 86 ? -1.751 6.099 8.329 1.00 95.75 86 LEU A N 1
ATOM 695 C CA . LEU A 1 86 ? -2.453 6.451 9.561 1.00 95.75 86 LEU A CA 1
ATOM 696 C C . LEU A 1 86 ? -2.882 7.921 9.556 1.00 95.75 86 LEU A C 1
ATOM 698 O O . LEU A 1 86 ? -4.038 8.212 9.840 1.00 95.75 86 LEU A O 1
ATOM 702 N N . ALA A 1 87 ? -1.976 8.840 9.204 1.00 96.56 87 ALA A N 1
ATOM 703 C CA . ALA A 1 87 ? -2.293 10.266 9.139 1.00 96.56 87 ALA A CA 1
ATOM 704 C C . ALA A 1 87 ? -3.428 10.555 8.145 1.00 96.56 87 ALA A C 1
ATOM 706 O O . ALA A 1 87 ? -4.348 11.299 8.473 1.00 96.56 87 ALA A O 1
ATOM 707 N N . PHE A 1 88 ? -3.391 9.916 6.971 1.00 97.38 88 PHE A N 1
ATOM 708 C CA . PHE A 1 88 ? -4.466 9.999 5.985 1.00 97.38 88 PHE A CA 1
ATOM 709 C C . PHE A 1 88 ? -5.802 9.513 6.562 1.00 97.38 88 PHE A C 1
ATOM 711 O O . PHE A 1 88 ? -6.791 10.234 6.524 1.00 97.38 88 PHE A O 1
ATOM 718 N N . LEU A 1 89 ? -5.824 8.325 7.170 1.00 96.00 89 LEU A N 1
ATOM 719 C CA . LEU A 1 89 ? -7.052 7.737 7.705 1.00 96.00 89 LEU A CA 1
ATOM 720 C C . LEU A 1 89 ? -7.671 8.584 8.829 1.00 96.00 89 LEU A C 1
ATOM 722 O O . LEU A 1 89 ? -8.884 8.758 8.869 1.00 96.00 89 LEU A O 1
ATOM 726 N N . LEU A 1 90 ? -6.849 9.130 9.730 1.00 96.38 90 LEU A N 1
ATOM 727 C CA . LEU A 1 90 ? -7.322 9.982 10.825 1.00 96.38 90 LEU A CA 1
ATOM 728 C C . LEU A 1 90 ? -7.855 11.332 10.331 1.00 96.38 90 LEU A C 1
ATOM 730 O O . LEU A 1 90 ? -8.844 11.823 10.875 1.00 96.38 90 LEU A O 1
ATOM 734 N N . ALA A 1 91 ? -7.236 11.902 9.294 1.00 97.62 91 ALA A N 1
ATOM 735 C CA . ALA A 1 91 ? -7.709 13.131 8.667 1.00 97.62 91 ALA A CA 1
ATOM 736 C C . ALA A 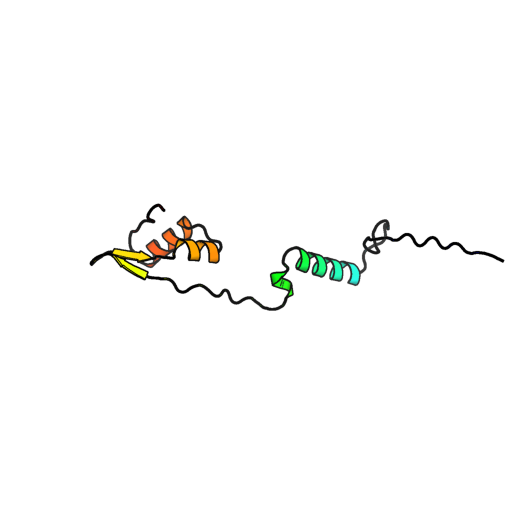1 91 ? -9.064 12.925 7.969 1.00 97.62 91 ALA A C 1
ATOM 738 O O . ALA A 1 91 ? -9.99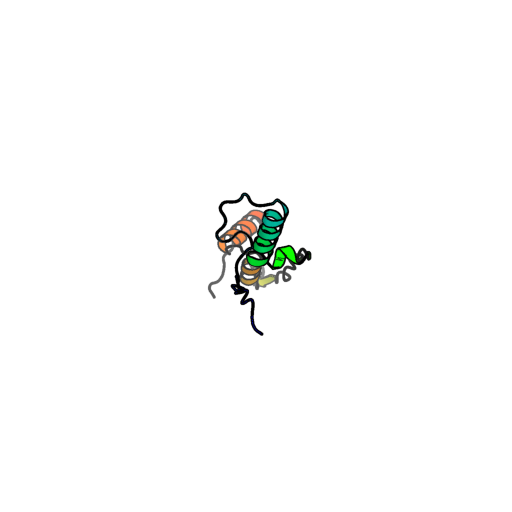1 13.689 8.219 1.00 97.62 91 ALA A O 1
ATOM 739 N N . GLU A 1 92 ? -9.200 11.869 7.163 1.00 97.94 92 GLU A N 1
ATOM 740 C CA . GLU A 1 92 ? -10.433 11.568 6.419 1.00 97.94 92 GLU A CA 1
ATOM 741 C C . GLU A 1 92 ? -11.599 11.175 7.337 1.00 97.94 92 GLU A C 1
ATOM 743 O O . GLU A 1 92 ? -12.742 11.560 7.105 1.00 97.94 92 GLU A O 1
ATOM 748 N N . LEU A 1 93 ? -11.326 10.420 8.407 1.00 95.62 93 LEU A N 1
ATOM 749 C CA . LEU A 1 93 ? -12.359 10.010 9.363 1.00 95.62 93 LEU A CA 1
ATOM 750 C C . LEU A 1 93 ? -12.707 11.102 10.384 1.00 95.62 93 LEU A C 1
ATOM 752 O O . LEU A 1 93 ? -13.710 10.972 11.083 1.00 95.62 93 LEU A O 1
ATOM 756 N N . GLY A 1 94 ? -11.889 12.151 10.509 1.00 96.38 94 GLY A N 1
ATOM 757 C CA . GLY A 1 94 ? -12.078 13.192 11.521 1.00 96.38 94 GLY A CA 1
ATOM 758 C C . GLY A 1 94 ? -11.952 12.666 12.955 1.00 96.38 94 GLY A C 1
ATOM 759 O O . GLY A 1 94 ? -12.622 13.156 13.864 1.00 96.38 94 GLY A O 1
ATOM 760 N N . THR A 1 95 ? -11.119 11.644 13.169 1.00 95.19 95 THR A N 1
ATOM 761 C CA . THR A 1 95 ? -10.934 10.989 14.474 1.00 95.19 95 THR A CA 1
ATOM 762 C C . THR A 1 95 ? -9.475 11.000 14.906 1.00 95.19 95 THR A C 1
ATOM 764 O O . THR A 1 95 ? -8.574 11.151 14.089 1.00 95.19 95 THR A O 1
ATOM 767 N N . SER A 1 96 ? -9.224 10.761 16.191 1.00 94.19 96 SER A N 1
ATOM 768 C CA . SER A 1 96 ? -7.888 10.460 16.705 1.00 94.19 96 SER A CA 1
ATOM 769 C C . SER A 1 96 ? -7.686 8.952 16.869 1.00 94.19 96 SER A C 1
ATOM 771 O O . SER A 1 96 ? -8.636 8.187 17.036 1.00 94.19 96 SER A O 1
ATOM 773 N N . GLY A 1 97 ? -6.431 8.515 16.819 1.00 93.62 97 GLY A N 1
ATOM 774 C CA . GLY A 1 97 ? -6.073 7.112 16.970 1.00 93.62 97 GLY A CA 1
ATOM 775 C C . GLY A 1 97 ? -4.569 6.920 17.081 1.00 93.62 97 GLY A C 1
ATOM 776 O O . GLY A 1 97 ? -3.785 7.838 16.838 1.00 93.62 97 GLY A O 1
ATOM 777 N N . SER A 1 98 ? -4.176 5.712 17.459 1.00 93.12 98 SER A N 1
ATOM 778 C CA . SER A 1 98 ? -2.786 5.289 17.594 1.00 93.12 98 SER A CA 1
ATOM 779 C C . SER A 1 98 ? -2.608 3.896 17.006 1.00 93.12 98 SER A C 1
ATOM 781 O O . SER A 1 98 ? -3.575 3.161 16.809 1.00 93.12 98 SER A O 1
ATOM 783 N N . ILE A 1 99 ? -1.357 3.547 16.729 1.00 91.69 99 ILE A N 1
ATOM 784 C CA . ILE A 1 99 ? -0.956 2.174 16.443 1.00 91.69 99 ILE A CA 1
ATOM 785 C C . ILE A 1 99 ? -0.491 1.564 17.766 1.00 91.69 99 ILE A C 1
ATOM 787 O O . ILE A 1 99 ? 0.299 2.192 18.476 1.00 91.69 99 ILE A O 1
ATOM 791 N N . ASP A 1 100 ? -0.991 0.382 18.110 1.00 87.12 100 ASP A N 1
ATOM 792 C CA . ASP A 1 100 ? -0.440 -0.369 19.237 1.00 87.12 100 ASP A CA 1
ATOM 793 C C . ASP A 1 100 ? 0.929 -0.940 18.835 1.00 87.12 100 ASP A C 1
ATOM 795 O O . ASP A 1 100 ? 1.149 -1.321 17.680 1.00 87.12 100 ASP A O 1
ATOM 799 N N . GLY A 1 101 ? 1.875 -0.941 19.777 1.00 77.62 101 GLY A N 1
ATOM 800 C CA . GLY A 1 101 ? 3.171 -1.590 19.593 1.00 77.62 101 GLY A CA 1
ATOM 801 C C . GLY A 1 101 ? 2.994 -3.105 19.504 1.00 77.62 101 GLY A C 1
ATOM 802 O O . GLY A 1 101 ? 2.171 -3.665 20.225 1.00 77.62 101 GLY A O 1
ATOM 803 N N . ASN A 1 102 ? 3.742 -3.744 18.606 1.00 58.19 102 ASN A N 1
ATOM 804 C CA . ASN A 1 102 ? 3.764 -5.200 18.474 1.00 58.19 102 ASN A CA 1
ATOM 805 C C . ASN A 1 102 ? 4.682 -5.847 19.509 1.00 58.19 102 ASN A C 1
ATOM 807 O O . ASN A 1 102 ? 5.777 -5.283 19.730 1.00 58.19 102 ASN A O 1
#

Secondary structure (DSSP, 8-state):
------------S-TTTT--SPPPHHHHHHHHHHHHHHH-HHHHTS------PPPP-EEEETTTEEEETTHHHHHHHTT--HHHHHHHHHHHHT----PPP-